Protein AF-A0A3M9XED6-F1 (afdb_monomer_lite)

Structure (mmCIF, N/CA/C/O backbone):
data_AF-A0A3M9XED6-F1
#
_entry.id   AF-A0A3M9XED6-F1
#
loop_
_atom_site.group_PDB
_atom_site.id
_atom_site.type_symbol
_atom_site.label_atom_id
_atom_site.label_alt_id
_atom_site.label_comp_id
_atom_site.label_asym_id
_atom_site.label_entity_id
_atom_site.label_seq_id
_atom_site.pdbx_PDB_ins_code
_atom_site.Cartn_x
_atom_site.Cartn_y
_atom_site.Cartn_z
_atom_site.occupancy
_atom_site.B_iso_or_equiv
_atom_site.auth_seq_id
_atom_site.auth_comp_id
_atom_site.auth_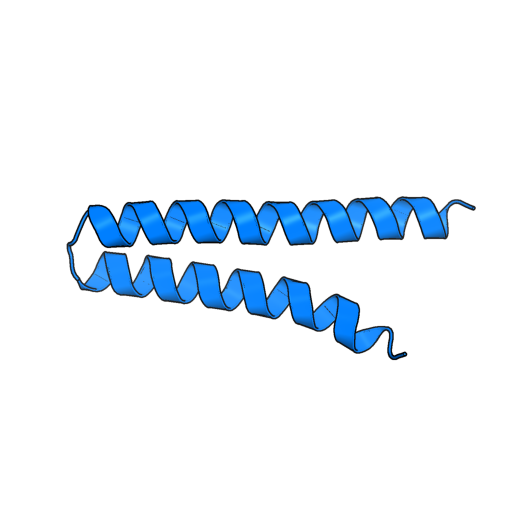asym_id
_atom_site.auth_atom_id
_atom_site.pdbx_PDB_model_num
ATOM 1 N N . MET A 1 1 ? -24.656 -0.269 7.365 1.00 44.88 1 MET A N 1
ATOM 2 C CA . MET A 1 1 ? -23.963 -0.530 6.081 1.00 44.88 1 MET A CA 1
ATOM 3 C C . MET A 1 1 ? -22.843 -1.541 6.340 1.00 44.88 1 MET A C 1
ATOM 5 O O . MET A 1 1 ? -21.984 -1.269 7.168 1.00 44.88 1 MET A O 1
ATOM 9 N N . ASN A 1 2 ? 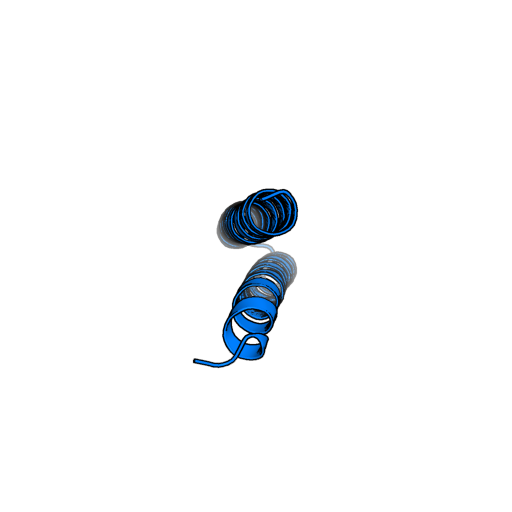-22.926 -2.738 5.755 1.00 53.81 2 ASN A N 1
ATOM 10 C CA . ASN A 1 2 ? -22.308 -3.991 6.226 1.00 53.81 2 ASN A CA 1
ATOM 11 C C . ASN A 1 2 ? -20.834 -3.941 6.681 1.00 53.81 2 ASN A C 1
ATOM 13 O O . ASN A 1 2 ? -19.934 -3.588 5.922 1.00 53.81 2 ASN A O 1
ATOM 17 N N . LEU A 1 3 ? -20.582 -4.487 7.879 1.00 56.66 3 LEU A N 1
ATOM 18 C CA . LEU A 1 3 ? -19.262 -4.717 8.495 1.00 56.66 3 LEU A CA 1
ATOM 19 C C . LEU A 1 3 ? -18.286 -5.510 7.593 1.00 56.66 3 LEU A C 1
ATOM 21 O O . LEU A 1 3 ? -17.065 -5.411 7.747 1.00 56.66 3 LEU A O 1
ATOM 25 N N . LEU A 1 4 ? -18.843 -6.265 6.639 1.00 59.16 4 LEU A N 1
ATOM 26 C CA . LEU A 1 4 ? -18.155 -7.044 5.609 1.00 59.16 4 LEU A CA 1
ATOM 27 C C . LEU A 1 4 ? -17.481 -6.153 4.552 1.00 59.16 4 LEU A C 1
ATOM 29 O O . LEU A 1 4 ? -16.320 -6.389 4.228 1.00 59.16 4 LEU A O 1
ATOM 33 N N . ILE A 1 5 ? -18.131 -5.072 4.101 1.00 61.50 5 ILE A N 1
ATOM 34 C CA . ILE A 1 5 ? -17.583 -4.145 3.088 1.00 61.50 5 ILE A CA 1
ATOM 35 C C . ILE A 1 5 ? -16.258 -3.528 3.569 1.00 61.50 5 ILE A C 1
ATOM 37 O O . ILE A 1 5 ? -15.310 -3.345 2.806 1.00 61.50 5 ILE A O 1
ATOM 41 N N . GLY A 1 6 ? -16.156 -3.270 4.878 1.00 57.47 6 GLY A N 1
ATOM 42 C CA . GLY A 1 6 ? -14.956 -2.713 5.487 1.00 57.47 6 GLY A CA 1
ATOM 43 C C . GLY A 1 6 ? -13.786 -3.702 5.561 1.00 57.47 6 GLY A C 1
ATOM 44 O O . GLY A 1 6 ? -12.642 -3.292 5.368 1.00 57.47 6 GLY A O 1
ATOM 45 N N . LYS A 1 7 ? -14.061 -4.983 5.822 1.00 58.91 7 LYS A N 1
ATOM 46 C CA . LYS A 1 7 ? -13.044 -6.046 5.870 1.00 58.91 7 LYS A CA 1
ATOM 47 C C . LYS A 1 7 ? -12.559 -6.425 4.467 1.00 58.91 7 LYS A C 1
ATOM 49 O O . LYS A 1 7 ? -11.355 -6.537 4.260 1.00 58.91 7 LYS A O 1
ATOM 54 N N . LEU A 1 8 ? -13.477 -6.540 3.505 1.00 68.06 8 LEU A N 1
ATOM 55 C CA . LEU A 1 8 ? -13.149 -6.889 2.120 1.00 68.06 8 LEU A CA 1
ATOM 56 C C . LEU A 1 8 ? -12.335 -5.801 1.411 1.00 68.06 8 LEU A C 1
ATOM 58 O O . LEU A 1 8 ? -11.385 -6.129 0.711 1.00 68.06 8 LEU A O 1
ATOM 62 N N . GLY A 1 9 ? -12.636 -4.517 1.633 1.00 69.00 9 GLY A N 1
ATOM 63 C CA . GLY A 1 9 ? -11.945 -3.434 0.922 1.00 69.00 9 GLY A CA 1
ATOM 64 C C . GLY A 1 9 ? -10.427 -3.387 1.151 1.00 69.00 9 GLY A C 1
ATOM 65 O O . GLY A 1 9 ? -9.678 -3.118 0.219 1.00 69.00 9 GLY A O 1
ATOM 66 N N . GLY A 1 10 ? -9.959 -3.691 2.368 1.00 67.25 10 GLY A N 1
ATOM 67 C CA . GLY A 1 10 ? -8.520 -3.736 2.660 1.00 67.25 10 GLY A CA 1
ATOM 68 C C . GLY A 1 10 ? -7.827 -4.944 2.029 1.00 67.25 10 GLY A C 1
ATOM 69 O O . GLY A 1 10 ? -6.734 -4.828 1.484 1.00 67.25 10 GLY A O 1
ATOM 70 N N . LEU A 1 11 ? -8.502 -6.094 2.048 1.00 74.31 11 LEU A N 1
ATOM 71 C CA . LEU A 1 11 ? -7.991 -7.344 1.489 1.00 74.31 11 LEU A CA 1
ATOM 72 C C . LEU A 1 11 ? -7.878 -7.261 -0.042 1.00 74.31 11 LEU A C 1
ATOM 74 O O . LEU A 1 11 ? -6.858 -7.649 -0.602 1.00 74.31 11 LEU A O 1
ATOM 78 N N . VAL A 1 12 ? -8.867 -6.653 -0.705 1.00 76.69 12 VAL A N 1
ATOM 79 C CA . VAL A 1 12 ? -8.840 -6.380 -2.152 1.00 76.69 12 VAL A CA 1
ATOM 80 C C . VAL A 1 12 ? -7.660 -5.479 -2.532 1.00 76.69 12 VAL A C 1
ATOM 82 O O . VAL A 1 12 ? -6.982 -5.754 -3.517 1.00 76.69 12 VAL A O 1
ATOM 85 N N . PHE A 1 13 ? -7.357 -4.447 -1.737 1.00 70.94 13 PHE A N 1
ATOM 86 C CA . PHE A 1 13 ? -6.229 -3.546 -2.005 1.00 70.94 13 PHE A CA 1
ATOM 87 C C . PHE A 1 13 ? -4.865 -4.246 -1.897 1.00 70.94 13 PHE A C 1
ATOM 89 O O . PHE A 1 13 ? -3.983 -4.003 -2.720 1.00 70.94 13 PHE A O 1
ATOM 96 N N . ILE A 1 14 ? -4.703 -5.147 -0.921 1.00 76.38 14 ILE A N 1
ATOM 97 C CA . ILE A 1 14 ? -3.490 -5.970 -0.783 1.00 76.38 14 ILE A CA 1
ATOM 98 C C . ILE A 1 14 ? -3.342 -6.910 -1.983 1.00 76.38 14 ILE A C 1
ATOM 100 O O . ILE A 1 14 ? -2.262 -6.987 -2.566 1.00 76.38 14 ILE A O 1
ATOM 104 N N . VAL A 1 15 ? -4.423 -7.592 -2.376 1.00 82.38 15 VAL A N 1
ATOM 105 C CA . VAL A 1 15 ? -4.410 -8.516 -3.520 1.00 82.38 15 VAL A CA 1
ATOM 106 C C . VAL A 1 15 ? -4.059 -7.777 -4.812 1.00 82.38 15 VAL A C 1
ATOM 108 O O . VAL A 1 15 ? -3.199 -8.243 -5.553 1.00 82.38 15 VAL A O 1
ATOM 111 N N . LEU A 1 16 ? -4.652 -6.604 -5.062 1.00 75.44 16 LEU A N 1
ATOM 112 C CA . LEU A 1 16 ? -4.350 -5.792 -6.246 1.00 75.44 16 LEU A CA 1
ATOM 113 C C . LEU A 1 16 ? -2.902 -5.281 -6.257 1.00 75.44 16 LEU A C 1
ATOM 115 O O . LEU A 1 16 ? -2.245 -5.353 -7.295 1.00 75.44 16 LEU A O 1
ATOM 119 N N . GLY A 1 17 ? -2.376 -4.821 -5.116 1.00 72.56 17 GLY A N 1
ATOM 120 C CA . GLY A 1 17 ? -0.971 -4.416 -5.000 1.00 72.56 17 GLY A CA 1
ATOM 121 C C . GLY A 1 17 ? -0.006 -5.569 -5.259 1.00 72.56 17 GLY A C 1
ATOM 122 O O . GLY A 1 17 ? 0.965 -5.411 -6.000 1.00 72.56 17 GLY A O 1
ATOM 123 N N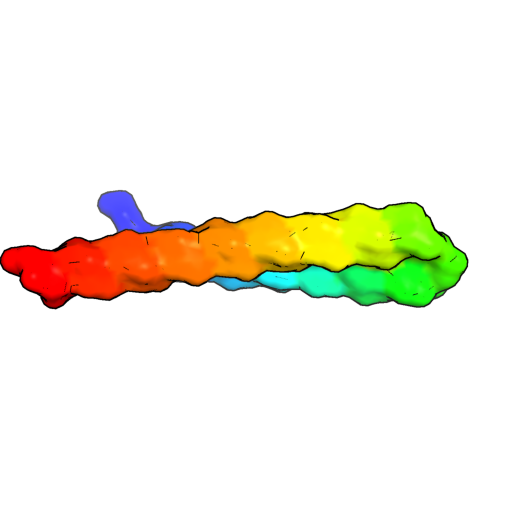 . PHE A 1 18 ? -0.301 -6.748 -4.711 1.00 79.56 18 PHE A N 1
ATOM 124 C CA . PHE A 1 18 ? 0.505 -7.945 -4.931 1.00 79.56 18 PHE A CA 1
ATOM 125 C C . PHE A 1 18 ? 0.494 -8.377 -6.401 1.00 79.56 18 PHE A C 1
ATOM 127 O O . PHE A 1 18 ? 1.546 -8.673 -6.966 1.00 79.56 18 PHE A O 1
ATOM 134 N N . LEU A 1 19 ? -0.678 -8.355 -7.042 1.00 78.62 19 LEU A N 1
ATOM 135 C CA . LEU A 1 19 ? -0.828 -8.721 -8.449 1.00 78.62 19 LEU A CA 1
ATOM 136 C C . LEU A 1 19 ? -0.060 -7.763 -9.368 1.00 78.62 19 LEU A C 1
ATOM 138 O O . LEU A 1 19 ? 0.614 -8.207 -10.299 1.00 78.62 19 LEU A O 1
ATOM 142 N N . LEU A 1 20 ? -0.102 -6.461 -9.070 1.00 73.00 20 LEU A N 1
ATOM 143 C CA . LEU A 1 20 ? 0.652 -5.456 -9.813 1.00 73.00 20 LEU A CA 1
ATOM 144 C C . LEU A 1 20 ? 2.165 -5.668 -9.651 1.00 73.00 20 LEU A C 1
ATOM 146 O O . LEU A 1 20 ? 2.879 -5.713 -10.653 1.00 73.00 20 LEU A O 1
ATOM 150 N N . ALA A 1 21 ? 2.648 -5.894 -8.426 1.00 70.19 21 ALA A N 1
ATOM 151 C CA . ALA A 1 21 ? 4.059 -6.190 -8.165 1.00 70.19 21 ALA A CA 1
ATOM 152 C C . ALA A 1 21 ? 4.532 -7.474 -8.876 1.00 70.19 21 ALA A C 1
ATOM 154 O O . ALA A 1 21 ? 5.588 -7.475 -9.512 1.00 70.19 21 ALA A O 1
ATOM 155 N N . ALA A 1 22 ? 3.731 -8.544 -8.843 1.00 73.62 22 ALA A N 1
ATOM 156 C CA . ALA A 1 22 ? 4.029 -9.801 -9.530 1.00 73.62 22 ALA A CA 1
ATOM 157 C C . ALA A 1 22 ? 4.040 -9.642 -11.062 1.00 73.62 22 ALA A C 1
ATOM 159 O O . ALA A 1 22 ? 4.899 -10.209 -11.743 1.00 73.62 22 ALA A O 1
ATOM 160 N N . SER A 1 23 ? 3.129 -8.835 -11.616 1.00 73.44 23 SER A N 1
ATOM 161 C CA . SER A 1 23 ? 3.125 -8.524 -13.050 1.00 73.44 23 SER A CA 1
ATOM 162 C C . SER A 1 23 ? 4.365 -7.723 -13.470 1.00 73.44 23 SER A C 1
ATOM 164 O O . SER A 1 23 ? 4.982 -8.045 -14.486 1.00 73.44 23 SER A O 1
ATOM 166 N N . GLY A 1 24 ? 4.802 -6.764 -12.644 1.00 68.81 24 GLY A N 1
ATOM 167 C CA . GLY A 1 24 ? 6.048 -6.020 -12.837 1.00 68.81 24 GLY A CA 1
ATOM 168 C C . GLY A 1 24 ? 7.294 -6.903 -12.759 1.00 68.81 24 GLY A C 1
ATOM 169 O O . GLY A 1 24 ? 8.211 -6.729 -13.561 1.00 68.81 24 GLY A O 1
ATOM 170 N N . TYR A 1 25 ? 7.296 -7.898 -11.863 1.00 70.50 25 TYR A N 1
ATOM 171 C CA . TYR A 1 25 ? 8.354 -8.910 -11.796 1.00 70.50 25 TYR A CA 1
ATOM 172 C C . TYR A 1 25 ? 8.447 -9.718 -13.090 1.00 70.50 25 TYR A C 1
ATOM 174 O O . TYR A 1 25 ? 9.530 -9.862 -13.656 1.00 70.50 25 TYR A O 1
ATOM 182 N N . ARG A 1 26 ? 7.306 -10.181 -13.610 1.00 75.00 26 ARG A N 1
ATOM 183 C CA . ARG A 1 26 ? 7.261 -10.952 -14.859 1.00 75.00 26 ARG A CA 1
ATOM 184 C C . ARG A 1 26 ? 7.667 -10.130 -16.088 1.00 75.00 26 ARG A C 1
ATOM 186 O O . ARG A 1 26 ? 8.229 -10.689 -17.022 1.00 75.00 26 ARG A O 1
ATOM 193 N N . ALA A 1 27 ? 7.403 -8.825 -16.092 1.00 73.50 27 ALA A N 1
ATOM 194 C CA . ALA A 1 27 ? 7.767 -7.928 -17.188 1.00 73.50 27 ALA A CA 1
ATOM 195 C C . ALA A 1 27 ? 9.248 -7.489 -17.178 1.00 73.50 27 ALA A C 1
ATOM 197 O O . ALA A 1 27 ? 9.640 -6.726 -18.058 1.00 73.50 27 ALA A O 1
ATOM 198 N N . ALA A 1 28 ? 10.052 -7.919 -16.188 1.00 68.62 28 ALA A N 1
ATOM 199 C CA . ALA A 1 28 ? 11.450 -7.506 -15.987 1.00 68.62 28 ALA A CA 1
ATOM 200 C C . ALA A 1 28 ? 11.659 -5.979 -16.051 1.00 68.62 28 ALA A C 1
ATOM 202 O O . ALA A 1 28 ? 12.714 -5.486 -16.449 1.00 68.62 28 ALA A O 1
ATOM 203 N N . SER A 1 29 ? 10.631 -5.216 -15.674 1.00 67.31 29 SER A N 1
ATOM 204 C CA . SER A 1 29 ? 10.627 -3.764 -15.777 1.00 67.31 29 SER A CA 1
ATOM 205 C C . SER A 1 29 ? 10.673 -3.156 -14.386 1.00 67.31 29 SER A C 1
ATOM 207 O O . SER A 1 29 ? 9.701 -3.198 -13.624 1.00 67.31 29 SER A O 1
ATOM 209 N N . THR A 1 30 ? 11.819 -2.561 -14.064 1.00 75.62 30 THR A N 1
ATOM 210 C CA . THR A 1 30 ? 12.108 -1.950 -12.762 1.00 75.62 30 THR A CA 1
ATOM 211 C C . THR A 1 30 ? 11.065 -0.899 -12.369 1.00 75.62 30 THR A C 1
ATOM 213 O O . THR A 1 30 ? 10.716 -0.788 -11.196 1.00 75.62 30 THR A O 1
ATOM 216 N N . GLY A 1 31 ? 10.501 -0.176 -13.346 1.00 76.62 31 GLY A N 1
ATOM 217 C CA . GLY A 1 31 ? 9.445 0.813 -13.110 1.00 76.62 31 GLY A CA 1
ATOM 218 C C . GLY A 1 31 ? 8.140 0.192 -12.605 1.00 76.62 31 GLY A C 1
ATOM 219 O O . GLY A 1 31 ? 7.566 0.673 -11.630 1.00 76.62 31 GLY A O 1
ATOM 220 N N . TYR A 1 32 ? 7.704 -0.918 -13.207 1.00 72.25 32 TYR A N 1
ATOM 221 C CA . TYR A 1 32 ? 6.493 -1.623 -12.774 1.00 72.25 32 TYR A CA 1
ATOM 222 C C . TYR A 1 32 ? 6.691 -2.354 -11.441 1.00 72.25 32 TYR A C 1
ATOM 224 O O . TYR A 1 32 ? 5.764 -2.395 -10.633 1.00 72.25 32 TYR A O 1
ATOM 232 N N . MET A 1 33 ? 7.898 -2.865 -11.163 1.00 73.88 33 MET A N 1
ATOM 233 C CA . MET A 1 33 ? 8.247 -3.368 -9.827 1.00 73.88 33 MET A CA 1
ATOM 234 C C . MET A 1 33 ? 8.143 -2.271 -8.765 1.00 73.88 33 MET A C 1
ATOM 236 O O . MET A 1 33 ? 7.455 -2.458 -7.763 1.00 73.88 33 MET A O 1
ATOM 240 N N . ALA A 1 34 ? 8.797 -1.125 -8.982 1.00 82.00 34 ALA A N 1
ATOM 241 C CA . ALA A 1 34 ? 8.796 -0.023 -8.024 1.00 82.00 34 ALA A CA 1
ATOM 242 C C . ALA A 1 34 ? 7.374 0.507 -7.780 1.00 82.00 34 ALA A C 1
ATOM 244 O O . ALA A 1 34 ? 6.964 0.665 -6.630 1.00 82.00 34 ALA A O 1
ATOM 245 N N . ALA A 1 35 ? 6.587 0.692 -8.845 1.00 79.06 35 ALA A N 1
ATOM 246 C CA . ALA A 1 35 ? 5.184 1.087 -8.741 1.00 79.06 35 ALA A CA 1
ATOM 247 C C . ALA A 1 35 ? 4.344 0.054 -7.969 1.00 79.06 35 ALA A C 1
ATOM 249 O O . ALA A 1 35 ? 3.548 0.432 -7.109 1.00 79.06 35 ALA A O 1
ATOM 250 N N . GLY A 1 36 ? 4.553 -1.244 -8.215 1.00 75.25 36 GLY A N 1
ATOM 251 C CA . GLY A 1 36 ? 3.881 -2.324 -7.489 1.00 75.25 36 GLY A CA 1
ATOM 252 C C . GLY A 1 36 ? 4.217 -2.351 -5.994 1.00 75.25 36 GLY A C 1
ATOM 253 O O . GLY A 1 36 ? 3.318 -2.505 -5.169 1.00 75.25 36 GLY A O 1
ATOM 254 N N . ILE A 1 37 ? 5.485 -2.132 -5.629 1.00 81.50 37 ILE A N 1
ATOM 255 C CA . ILE A 1 37 ? 5.929 -2.056 -4.226 1.00 81.50 37 ILE A CA 1
ATOM 256 C C . ILE A 1 37 ? 5.309 -0.843 -3.520 1.00 81.50 37 ILE A C 1
ATOM 258 O O . ILE A 1 37 ? 4.811 -0.974 -2.402 1.00 81.50 37 ILE A O 1
ATOM 262 N N . VAL A 1 38 ? 5.284 0.325 -4.171 1.00 85.00 38 VAL A N 1
ATOM 263 C CA . VAL A 1 38 ? 4.637 1.530 -3.620 1.00 85.00 38 VAL A CA 1
ATOM 264 C C . VAL A 1 38 ? 3.138 1.294 -3.421 1.00 85.00 38 VAL A C 1
ATOM 266 O O . VAL A 1 38 ? 2.601 1.617 -2.359 1.00 85.00 38 VAL A O 1
ATOM 269 N N . LEU A 1 39 ? 2.462 0.674 -4.394 1.00 78.25 39 LEU A N 1
ATOM 270 C CA . LEU A 1 39 ? 1.038 0.350 -4.281 1.00 78.25 39 LEU A CA 1
ATOM 271 C C . LEU A 1 39 ? 0.766 -0.633 -3.130 1.00 78.25 39 LEU A C 1
ATOM 273 O O . LEU A 1 39 ? -0.199 -0.455 -2.383 1.00 78.25 39 LEU A O 1
ATOM 277 N N . LEU A 1 40 ? 1.636 -1.634 -2.951 1.00 80.00 40 LEU A N 1
ATOM 278 C CA . LEU A 1 40 ? 1.592 -2.558 -1.815 1.00 80.00 40 LEU A CA 1
ATOM 279 C C . LEU A 1 40 ? 1.754 -1.828 -0.483 1.00 80.00 40 LEU A C 1
ATOM 281 O O . LEU A 1 40 ? 0.957 -2.055 0.426 1.00 80.00 40 LEU A O 1
ATOM 285 N N . ALA A 1 41 ? 2.738 -0.935 -0.366 1.00 83.88 41 ALA A N 1
ATOM 286 C CA . ALA A 1 41 ? 2.974 -0.171 0.856 1.00 83.88 41 ALA A CA 1
ATOM 287 C C . ALA A 1 41 ? 1.748 0.675 1.242 1.00 83.88 41 ALA A C 1
ATOM 289 O O . ALA A 1 41 ? 1.332 0.670 2.403 1.00 83.88 41 ALA A O 1
ATOM 290 N N . ILE A 1 42 ? 1.110 1.329 0.263 1.00 80.50 42 ILE A N 1
ATOM 291 C CA . ILE A 1 42 ? -0.137 2.082 0.470 1.00 80.50 42 ILE A CA 1
ATOM 292 C C . ILE A 1 42 ? -1.273 1.144 0.903 1.00 80.50 42 ILE A C 1
ATOM 294 O O . ILE A 1 42 ? -1.983 1.440 1.867 1.00 80.50 42 ILE A O 1
ATOM 298 N N . GLY A 1 43 ? -1.430 -0.004 0.237 1.00 75.75 43 GLY A N 1
ATOM 299 C CA . GLY A 1 43 ? -2.440 -1.005 0.587 1.00 75.75 43 GLY A CA 1
ATOM 300 C C . GLY A 1 43 ? -2.293 -1.507 2.025 1.00 75.75 43 GLY A C 1
ATOM 301 O O . GLY A 1 43 ? -3.266 -1.505 2.782 1.00 75.75 43 GLY A O 1
ATOM 302 N N . VAL A 1 44 ? -1.070 -1.851 2.436 1.00 79.00 44 VAL A N 1
ATOM 303 C CA . VAL A 1 44 ? -0.755 -2.271 3.809 1.00 79.00 44 VAL A CA 1
ATOM 304 C C . VAL A 1 44 ? -1.042 -1.147 4.804 1.00 79.00 44 VAL A C 1
ATOM 306 O O . VAL A 1 44 ? -1.712 -1.392 5.806 1.00 79.00 44 VAL A O 1
ATOM 309 N N . ALA A 1 45 ? -0.621 0.089 4.523 1.00 80.88 45 ALA A N 1
ATOM 310 C CA . ALA A 1 45 ? -0.870 1.231 5.404 1.00 80.88 45 ALA A CA 1
ATOM 311 C C . ALA A 1 45 ? -2.372 1.475 5.636 1.00 80.88 45 ALA A C 1
ATOM 313 O O . ALA A 1 45 ? -2.797 1.714 6.770 1.00 80.88 45 ALA A O 1
ATOM 314 N N . LEU A 1 46 ? -3.200 1.356 4.591 1.00 74.19 46 LEU A N 1
ATOM 315 C CA . LEU A 1 46 ? -4.656 1.473 4.708 1.00 74.19 46 LEU A CA 1
ATOM 316 C C . LEU A 1 46 ? -5.265 0.348 5.554 1.00 74.19 46 LEU A C 1
ATOM 318 O O . LEU A 1 46 ? -6.150 0.616 6.373 1.00 74.19 46 LEU A O 1
ATOM 322 N N . VAL A 1 47 ? -4.794 -0.892 5.395 1.00 72.88 47 VAL A N 1
ATOM 323 C CA . VAL A 1 47 ? -5.250 -2.026 6.214 1.00 72.88 47 VAL A CA 1
ATOM 324 C C . VAL A 1 47 ? -4.851 -1.839 7.674 1.00 72.88 47 VAL A C 1
ATOM 326 O O . VAL A 1 47 ? -5.711 -1.934 8.549 1.00 72.88 47 VAL A O 1
ATOM 329 N N . VAL A 1 48 ? -3.588 -1.505 7.940 1.00 80.56 48 VAL A N 1
ATOM 330 C CA . VAL A 1 48 ? -3.062 -1.276 9.293 1.00 80.56 48 VAL A CA 1
ATOM 331 C C . VAL A 1 48 ? -3.821 -0.146 9.985 1.00 80.56 48 VAL A C 1
ATOM 333 O O . VAL A 1 48 ? -4.313 -0.339 11.096 1.00 80.56 48 VAL A O 1
ATOM 336 N N . ARG A 1 49 ? -4.025 0.994 9.310 1.00 77.50 49 ARG A N 1
ATOM 337 C CA . ARG A 1 49 ? -4.828 2.110 9.838 1.00 77.50 49 ARG A CA 1
ATOM 338 C C . ARG A 1 49 ? -6.246 1.664 10.191 1.00 77.50 49 ARG A C 1
ATOM 340 O O . ARG A 1 49 ? -6.770 2.044 11.232 1.00 77.50 49 ARG A O 1
ATOM 347 N N . LYS A 1 50 ? -6.871 0.843 9.346 1.00 67.62 50 LYS A N 1
ATOM 348 C CA . LYS A 1 50 ? -8.231 0.342 9.579 1.00 67.62 50 LYS A CA 1
ATOM 349 C C . LYS A 1 50 ? -8.310 -0.644 10.746 1.00 67.62 50 LYS A C 1
ATOM 351 O O . LYS A 1 50 ? -9.310 -0.639 11.459 1.00 67.62 50 LYS A O 1
ATOM 356 N N . VAL A 1 51 ? -7.284 -1.474 10.942 1.00 71.44 51 VAL A N 1
ATOM 357 C CA . VAL A 1 51 ? -7.172 -2.379 12.098 1.00 71.44 51 VAL A CA 1
ATOM 358 C C . VAL A 1 51 ? -6.967 -1.582 13.386 1.00 71.44 51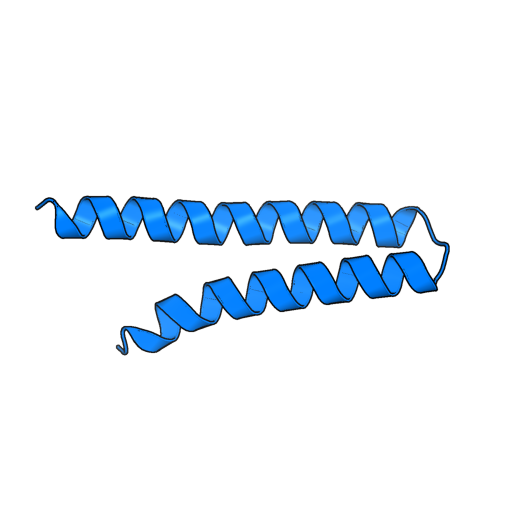 VAL A C 1
ATOM 360 O O . VAL A 1 51 ? -7.680 -1.829 14.353 1.00 71.44 51 VAL A O 1
ATOM 363 N N . LEU A 1 52 ? -6.075 -0.587 13.379 1.00 77.38 52 LEU A N 1
ATOM 364 C CA . LEU A 1 52 ? -5.848 0.320 14.511 1.00 77.38 52 LEU A CA 1
ATOM 365 C C . LEU A 1 52 ? -7.120 1.071 14.911 1.00 77.38 52 LEU A C 1
ATOM 367 O O . LEU A 1 52 ? -7.502 1.027 16.075 1.00 77.38 52 LEU A O 1
ATOM 371 N N . LEU A 1 53 ? -7.815 1.685 13.947 1.00 71.44 53 LEU A N 1
ATOM 372 C CA . LEU A 1 53 ? -9.078 2.389 14.201 1.00 71.44 53 LEU A CA 1
ATOM 373 C C . LEU A 1 53 ? -10.154 1.449 14.761 1.00 71.44 53 LEU A C 1
ATOM 375 O O . LEU A 1 53 ? -10.806 1.785 15.742 1.00 71.44 53 LEU A O 1
ATOM 379 N N . ARG A 1 54 ? -10.285 0.231 14.213 1.00 62.75 54 ARG A N 1
ATOM 380 C CA . ARG A 1 54 ? -11.198 -0.785 14.768 1.00 62.75 54 ARG A CA 1
ATOM 381 C C . ARG A 1 54 ? -10.838 -1.189 16.193 1.00 62.75 54 ARG A C 1
ATOM 383 O O . ARG A 1 54 ? -11.735 -1.444 16.988 1.00 62.75 54 ARG A O 1
ATOM 390 N N . ASN A 1 55 ? -9.549 -1.294 16.500 1.00 64.31 55 ASN A N 1
ATOM 391 C CA . ASN A 1 55 ?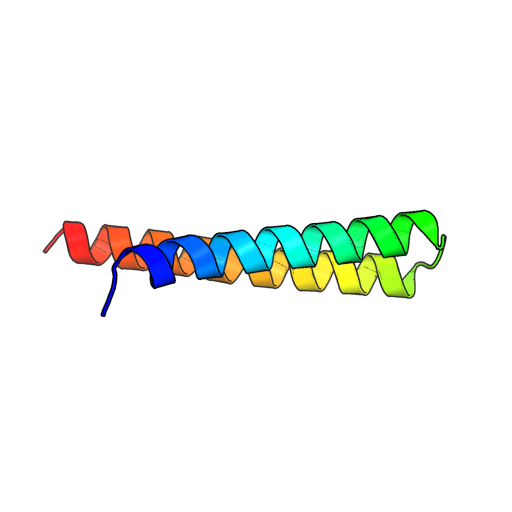 -9.099 -1.647 17.840 1.00 64.31 55 ASN A CA 1
ATOM 392 C C . ASN A 1 55 ? -9.394 -0.524 18.844 1.00 64.31 55 ASN A C 1
ATOM 394 O O . ASN A 1 55 ? -9.711 -0.815 19.989 1.00 64.31 55 ASN A O 1
ATOM 398 N N . GLN A 1 56 ? -9.338 0.742 18.418 1.00 63.53 56 GLN A N 1
ATOM 399 C CA . GLN A 1 56 ? -9.723 1.888 19.247 1.00 63.53 56 GLN A CA 1
ATOM 400 C C . GLN A 1 56 ? -11.239 1.974 19.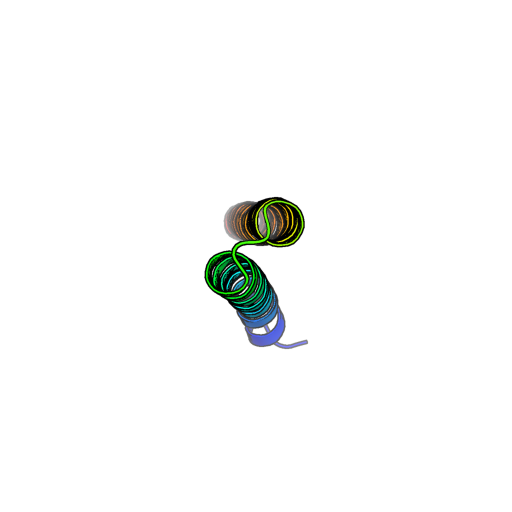472 1.00 63.53 56 GLN A C 1
ATOM 402 O O . GLN A 1 56 ? -11.657 2.252 20.591 1.00 63.53 56 GLN A O 1
ATOM 407 N N . ASP A 1 57 ? -12.053 1.690 18.451 1.00 59.25 57 ASP A N 1
ATOM 408 C CA . ASP A 1 57 ? -13.517 1.636 18.592 1.00 59.25 57 ASP A CA 1
ATOM 409 C C . ASP A 1 57 ? -13.975 0.496 19.517 1.00 59.25 57 ASP A C 1
ATOM 411 O O . ASP A 1 57 ? -14.965 0.645 20.218 1.00 59.25 57 ASP A O 1
ATOM 415 N N . ASN A 1 58 ? -13.258 -0.634 19.558 1.00 53.97 58 ASN A N 1
ATOM 416 C CA . ASN A 1 58 ? -13.574 -1.764 20.444 1.00 53.97 58 ASN A CA 1
ATOM 417 C C . ASN A 1 58 ? -13.101 -1.559 21.901 1.00 53.97 58 ASN A C 1
ATOM 419 O O . ASN A 1 58 ? -13.342 -2.415 22.747 1.00 53.97 58 ASN A O 1
ATOM 423 N N . GLN A 1 59 ? -12.361 -0.483 22.183 1.00 53.47 59 GLN A N 1
ATOM 424 C CA . GLN A 1 59 ? -11.851 -0.137 23.519 1.00 53.47 59 GLN A CA 1
ATOM 425 C C . GLN A 1 59 ? -12.646 1.013 24.172 1.00 53.47 59 GLN A C 1
ATOM 427 O O . GLN A 1 59 ? -12.278 1.459 25.257 1.00 53.47 59 GLN A O 1
ATOM 432 N N . ARG A 1 60 ? -13.707 1.506 23.520 1.00 48.16 60 ARG A N 1
ATOM 433 C CA . ARG A 1 60 ? -14.694 2.450 24.068 1.00 48.16 60 ARG A CA 1
ATOM 434 C C . ARG A 1 60 ? -16.014 1.739 24.326 1.00 48.16 60 ARG A C 1
ATOM 436 O O . ARG A 1 60 ? -16.709 2.184 25.262 1.00 48.16 60 ARG A O 1
#

Foldseek 3Di:
DDPVVLVVVLVVQQVVLVVQLVVCVVVVHPVSNVVSVVSNVVSVVSVVVSVVVVVVVVVD

Organism: NCBI:txid2066070

Secondary structure (DSSP, 8-state):
--HHHHHHHHHHHHHHHHHHHHHHHHTT-HHHHHHHHHHHHHHHHHHHHHHHHHHHHTT-

Radius of gyration: 14.34 Å; chains: 1; bounding box: 36×13×41 Å

Sequence (60 aa):
MNLLIGKLGGLVFIVLGFLLAASGYRAASTGYMAAGIVLLAIGVALVVRKVLLRNQDNQR

pLDDT: mean 70.92, std 9.09, range [44.88, 85.0]